Protein AF-A0A1G0XH45-F1 (afdb_monomer)

Radius of gyration: 15.85 Å; Cα contacts (8 Å, |Δi|>4): 158; chains: 1; bounding box: 39×26×43 Å

Structure (mmCIF, N/CA/C/O backbone):
data_AF-A0A1G0XH45-F1
#
_entry.id   AF-A0A1G0XH45-F1
#
loop_
_atom_site.group_PDB
_atom_site.id
_atom_site.type_symbol
_atom_site.label_atom_id
_atom_site.label_alt_id
_atom_site.label_comp_id
_atom_site.label_asym_id
_atom_site.label_entity_id
_atom_site.label_seq_id
_atom_site.pdbx_PDB_ins_code
_atom_site.Cartn_x
_atom_site.Cartn_y
_atom_site.Cartn_z
_atom_site.occupancy
_atom_site.B_iso_or_equiv
_atom_site.auth_seq_id
_atom_site.auth_comp_id
_atom_site.auth_asym_id
_atom_site.auth_atom_id
_atom_site.pdbx_PDB_model_num
ATOM 1 N N . MET A 1 1 ? -3.851 6.298 20.580 1.00 72.19 1 MET A N 1
ATOM 2 C CA . MET A 1 1 ? -3.504 5.199 19.650 1.00 72.19 1 MET A CA 1
ATOM 3 C C . MET A 1 1 ? -3.100 3.981 20.471 1.00 72.19 1 MET A C 1
ATOM 5 O O . MET A 1 1 ? -2.325 4.142 21.400 1.00 72.19 1 MET A O 1
ATOM 9 N N . ASN A 1 2 ? -3.646 2.794 20.198 1.00 87.56 2 ASN A N 1
ATOM 10 C CA . ASN A 1 2 ? -3.236 1.569 20.893 1.00 87.56 2 ASN A CA 1
ATOM 11 C C . ASN A 1 2 ? -2.009 0.979 20.181 1.00 87.56 2 ASN A C 1
ATOM 13 O O . ASN A 1 2 ? -2.133 0.522 19.046 1.00 87.56 2 ASN A O 1
ATOM 17 N N . THR A 1 3 ? -0.847 0.981 20.840 1.00 91.69 3 THR A N 1
ATOM 18 C CA . THR A 1 3 ? 0.429 0.538 20.253 1.00 91.69 3 THR A CA 1
ATOM 19 C C . THR A 1 3 ? 0.380 -0.906 19.761 1.00 91.69 3 THR A C 1
ATOM 21 O O . THR A 1 3 ? 0.885 -1.193 18.682 1.00 91.69 3 THR A O 1
ATOM 24 N N . LYS A 1 4 ? -0.294 -1.813 20.483 1.00 92.81 4 LYS A N 1
ATOM 25 C CA . LYS A 1 4 ? -0.434 -3.215 20.053 1.00 92.81 4 LYS A CA 1
ATOM 26 C C . LYS A 1 4 ? -1.221 -3.322 18.747 1.00 92.81 4 LYS A C 1
ATOM 28 O O . LYS A 1 4 ? -0.823 -4.064 17.858 1.00 92.81 4 LYS A O 1
ATOM 33 N N . LYS A 1 5 ? -2.305 -2.550 18.609 1.00 92.38 5 LYS A N 1
ATOM 34 C CA . LYS A 1 5 ? -3.090 -2.507 17.363 1.00 92.38 5 LYS A CA 1
ATOM 35 C C . LYS A 1 5 ? -2.317 -1.888 16.211 1.00 92.38 5 LYS A C 1
ATOM 37 O O . LYS A 1 5 ? -2.397 -2.405 15.110 1.00 92.38 5 LYS A O 1
ATOM 42 N N . MET A 1 6 ? -1.565 -0.822 16.465 1.00 96.06 6 MET A N 1
ATOM 43 C CA . MET A 1 6 ? -0.723 -0.193 15.447 1.00 96.06 6 MET A CA 1
ATOM 44 C C . MET A 1 6 ? 0.345 -1.160 14.931 1.00 96.06 6 MET A C 1
ATOM 46 O O . MET A 1 6 ? 0.505 -1.297 13.724 1.00 96.06 6 MET A O 1
ATOM 50 N N . LEU A 1 7 ? 1.029 -1.874 15.831 1.00 97.06 7 LEU A N 1
ATOM 51 C CA . LEU A 1 7 ? 2.012 -2.887 15.447 1.00 97.06 7 LEU A CA 1
ATOM 52 C C . LEU A 1 7 ? 1.365 -4.042 14.675 1.00 97.06 7 LEU A C 1
ATOM 54 O O . LEU A 1 7 ? 1.905 -4.459 13.657 1.00 97.06 7 LEU A O 1
ATOM 58 N N . LEU A 1 8 ? 0.192 -4.518 15.108 1.00 97.31 8 LEU A N 1
ATOM 59 C CA . LEU A 1 8 ? -0.551 -5.552 14.386 1.00 97.31 8 LEU A CA 1
ATOM 60 C C . LEU A 1 8 ? -0.977 -5.083 12.988 1.00 97.31 8 LEU A C 1
ATOM 62 O O . LEU A 1 8 ? -0.802 -5.824 12.028 1.00 97.31 8 LEU A O 1
ATOM 66 N N . ALA A 1 9 ? -1.506 -3.863 12.865 1.00 97.56 9 ALA A N 1
ATOM 67 C CA . ALA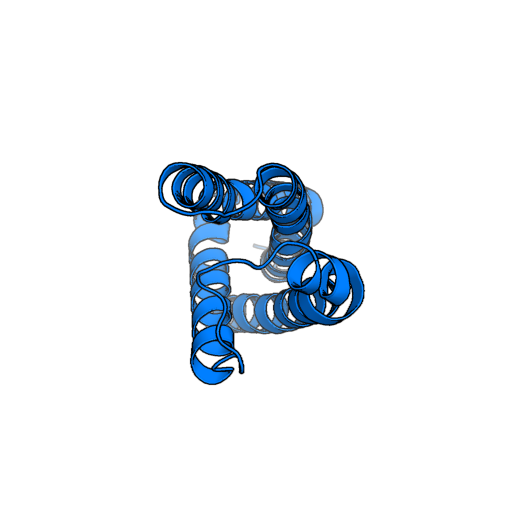 A 1 9 ? -1.910 -3.281 11.588 1.00 97.56 9 ALA A CA 1
ATOM 68 C C . ALA A 1 9 ? -0.714 -3.130 10.641 1.00 97.56 9 ALA A C 1
ATOM 70 O O . ALA A 1 9 ? -0.810 -3.524 9.485 1.00 97.56 9 ALA A O 1
ATOM 71 N N . CYS A 1 10 ? 0.413 -2.624 11.150 1.00 98.25 10 CYS A N 1
ATOM 72 C CA . CYS A 1 10 ? 1.659 -2.501 10.400 1.00 98.25 10 CYS A CA 1
ATOM 73 C C . CYS A 1 10 ? 2.144 -3.863 9.888 1.00 98.25 10 CYS A C 1
ATOM 75 O O . CYS A 1 10 ? 2.333 -4.022 8.688 1.00 98.25 10 CYS A O 1
ATOM 77 N N . LEU A 1 11 ? 2.298 -4.856 10.772 1.00 98.38 11 LEU A N 1
ATOM 78 C CA . LEU A 1 11 ? 2.826 -6.169 10.392 1.00 98.38 11 LEU A CA 1
ATOM 79 C C . LEU A 1 11 ? 1.880 -6.932 9.458 1.00 98.38 11 LEU A C 1
ATOM 81 O O . LEU A 1 11 ? 2.338 -7.557 8.506 1.00 98.38 11 LEU A O 1
ATOM 85 N N . ALA A 1 12 ? 0.569 -6.875 9.702 1.00 98.25 12 ALA A N 1
ATOM 86 C CA . ALA A 1 12 ? -0.409 -7.529 8.839 1.00 98.25 12 ALA A CA 1
ATOM 87 C C . ALA A 1 12 ? -0.438 -6.895 7.442 1.00 98.25 12 ALA A C 1
ATOM 89 O O . ALA A 1 12 ? -0.427 -7.617 6.448 1.00 98.25 12 ALA A O 1
ATOM 90 N N . ALA A 1 13 ? -0.434 -5.560 7.364 1.00 98.44 13 ALA A N 1
ATOM 91 C CA . ALA A 1 13 ? -0.369 -4.854 6.091 1.00 98.44 13 ALA A CA 1
ATOM 92 C C . ALA A 1 13 ? 0.938 -5.162 5.364 1.00 98.44 13 ALA A C 1
ATOM 94 O O . ALA A 1 13 ? 0.877 -5.559 4.209 1.00 98.44 13 ALA A O 1
ATOM 95 N N . PHE A 1 14 ? 2.078 -5.095 6.063 1.00 98.56 14 PHE A N 1
ATOM 96 C CA . PHE A 1 14 ? 3.396 -5.434 5.528 1.00 98.56 14 PHE A CA 1
ATOM 97 C C . PHE A 1 14 ? 3.398 -6.804 4.858 1.00 98.56 14 PHE A C 1
ATOM 99 O O . PHE A 1 14 ? 3.772 -6.903 3.697 1.00 98.56 14 PHE A O 1
ATOM 106 N N . VAL A 1 15 ? 2.952 -7.853 5.557 1.00 98.38 15 VAL A N 1
ATOM 107 C CA . VAL A 1 15 ? 2.943 -9.211 4.995 1.00 98.38 15 VAL A CA 1
ATOM 108 C C . VAL A 1 15 ? 2.086 -9.270 3.733 1.00 98.38 15 VAL A C 1
ATOM 110 O O . VAL A 1 15 ? 2.519 -9.824 2.727 1.00 98.38 15 VAL A O 1
ATOM 113 N N . VAL A 1 16 ? 0.889 -8.681 3.761 1.00 98.31 16 VAL A N 1
ATOM 114 C CA . VAL A 1 16 ? -0.028 -8.708 2.616 1.00 98.31 16 VAL A CA 1
ATOM 115 C C . VAL A 1 16 ? 0.546 -7.942 1.425 1.00 98.31 16 VAL A C 1
ATOM 117 O O . VAL A 1 16 ? 0.642 -8.505 0.338 1.00 98.31 16 VAL A O 1
ATOM 120 N N . THR A 1 17 ? 0.970 -6.694 1.617 1.00 97.56 17 THR A N 1
ATOM 121 C CA . THR A 1 17 ? 1.501 -5.856 0.534 1.00 97.56 17 THR A CA 1
ATOM 122 C C . THR A 1 17 ? 2.833 -6.381 0.013 1.00 97.56 17 THR A C 1
ATOM 124 O O . THR A 1 17 ? 3.069 -6.347 -1.182 1.00 97.56 17 THR A O 1
ATOM 127 N N . PHE A 1 18 ? 3.690 -6.943 0.871 1.00 96.31 18 PHE A N 1
ATOM 128 C CA . PHE A 1 18 ? 4.972 -7.510 0.446 1.00 96.31 18 PHE A CA 1
ATOM 129 C C . PHE A 1 18 ? 4.786 -8.743 -0.449 1.00 96.31 18 PHE A C 1
ATOM 131 O O . PHE A 1 18 ? 5.483 -8.897 -1.451 1.00 96.31 18 PHE A O 1
ATOM 138 N N . LEU A 1 19 ? 3.821 -9.611 -0.124 1.00 96.38 19 LEU A N 1
ATOM 139 C CA . LEU A 1 19 ? 3.486 -10.759 -0.971 1.00 96.38 19 LEU A CA 1
ATOM 140 C C . LEU A 1 19 ? 2.847 -10.326 -2.298 1.00 96.38 19 LEU A C 1
ATOM 142 O O . LEU A 1 19 ? 3.169 -10.901 -3.337 1.00 96.38 19 LEU A O 1
ATOM 146 N N . LEU A 1 20 ? 1.976 -9.312 -2.272 1.00 96.06 20 LEU A N 1
ATOM 147 C CA . LEU A 1 20 ? 1.393 -8.721 -3.481 1.00 96.06 20 LEU A CA 1
ATOM 148 C C . LEU A 1 20 ? 2.471 -8.102 -4.382 1.00 96.06 20 LEU A C 1
ATOM 150 O O . LEU A 1 20 ? 2.497 -8.389 -5.576 1.00 96.06 20 LEU A O 1
ATOM 154 N N . SER A 1 21 ? 3.405 -7.356 -3.798 1.00 93.25 21 SER A N 1
ATOM 155 C CA . SER A 1 21 ? 4.537 -6.746 -4.498 1.00 93.25 21 SER A CA 1
ATOM 156 C C . SER A 1 21 ? 5.427 -7.808 -5.141 1.00 93.25 21 SER A C 1
ATOM 158 O O . SER A 1 21 ? 5.747 -7.731 -6.328 1.00 93.25 21 SER A O 1
ATOM 160 N N . GLY A 1 22 ? 5.754 -8.874 -4.402 1.00 91.31 22 GLY A N 1
ATOM 161 C CA . GLY A 1 22 ? 6.499 -10.012 -4.940 1.00 91.31 22 GLY A CA 1
ATOM 162 C C . GLY A 1 22 ? 5.786 -10.677 -6.120 1.00 91.31 22 GLY A C 1
ATOM 163 O O . GLY A 1 22 ? 6.413 -10.940 -7.146 1.00 91.31 22 GLY A O 1
ATOM 164 N N . LEU A 1 23 ? 4.473 -10.904 -6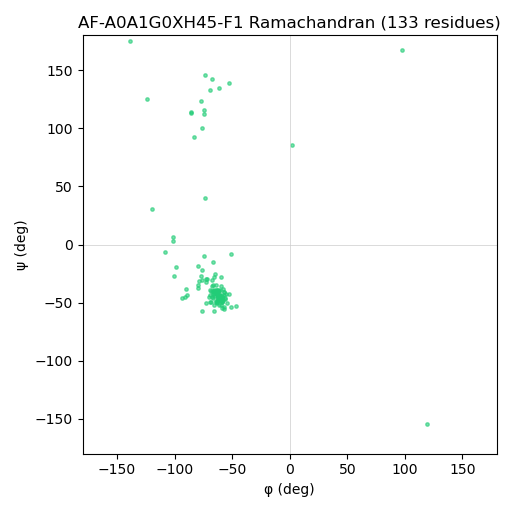.012 1.00 93.50 23 LEU A N 1
ATOM 165 C CA . LEU A 1 23 ? 3.666 -11.440 -7.110 1.00 93.50 23 LEU A CA 1
ATOM 166 C C . LEU A 1 23 ? 3.725 -10.525 -8.342 1.00 93.50 23 LEU A C 1
ATOM 168 O O . LEU A 1 23 ? 3.944 -11.001 -9.455 1.00 93.50 23 LEU A O 1
ATOM 172 N N . TRP A 1 24 ? 3.565 -9.220 -8.152 1.00 91.50 24 TRP A N 1
ATOM 173 C CA . TRP A 1 24 ? 3.566 -8.260 -9.246 1.00 91.50 24 TRP A CA 1
ATOM 174 C C . TRP A 1 24 ? 4.923 -8.154 -9.938 1.00 91.50 24 TRP A C 1
ATOM 176 O O . TRP A 1 24 ? 5.026 -8.418 -11.135 1.00 91.50 24 TRP A O 1
ATOM 186 N N . HIS A 1 25 ? 5.980 -7.830 -9.195 1.00 87.62 25 HIS A N 1
ATOM 187 C CA . HIS A 1 25 ? 7.271 -7.508 -9.799 1.00 87.62 25 HIS A CA 1
ATOM 188 C C . HIS A 1 25 ? 8.038 -8.740 -10.289 1.00 87.62 25 HIS A C 1
ATOM 190 O O . HIS A 1 25 ? 8.787 -8.636 -11.259 1.00 87.62 25 HIS A O 1
ATOM 196 N N . ILE A 1 26 ? 7.866 -9.903 -9.648 1.00 85.12 26 ILE A N 1
ATOM 197 C CA . ILE A 1 26 ? 8.603 -11.121 -10.022 1.00 85.12 26 ILE A CA 1
ATOM 198 C C . ILE A 1 26 ? 7.823 -11.940 -11.049 1.00 85.12 26 ILE A C 1
ATOM 200 O O . ILE A 1 26 ? 8.406 -12.402 -12.028 1.00 85.12 26 ILE A O 1
ATOM 204 N N . VAL A 1 27 ? 6.518 -12.135 -10.836 1.00 86.81 27 VAL A N 1
ATOM 205 C CA . VAL A 1 27 ? 5.724 -13.068 -11.651 1.00 86.81 27 VAL A CA 1
ATOM 206 C C . VAL A 1 27 ? 5.047 -12.359 -12.819 1.00 86.81 27 VAL A C 1
ATOM 208 O O . VAL A 1 27 ? 5.096 -12.866 -13.935 1.00 86.81 27 VAL A O 1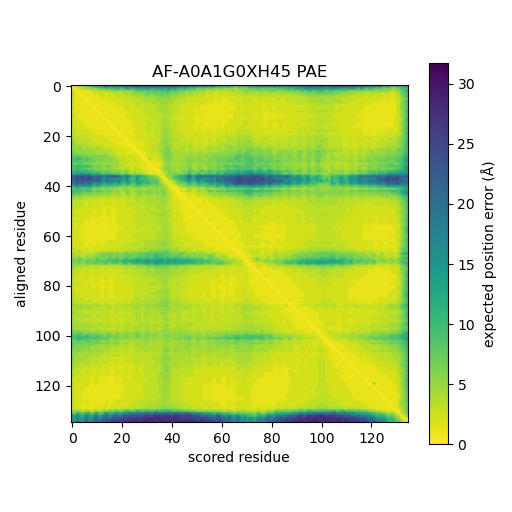
ATOM 211 N N . LEU A 1 28 ? 4.422 -11.200 -12.588 1.00 86.81 28 LEU A N 1
ATOM 212 C CA . LEU A 1 28 ? 3.586 -10.545 -13.603 1.00 86.81 28 LEU A CA 1
ATOM 213 C C . LEU A 1 28 ? 4.373 -9.584 -14.506 1.00 86.81 28 LEU A C 1
ATOM 215 O O . LEU A 1 28 ? 4.192 -9.613 -15.721 1.00 86.81 28 LEU A O 1
ATOM 219 N N . LEU A 1 29 ? 5.261 -8.760 -13.943 1.00 85.69 29 LEU A N 1
ATOM 220 C CA . LEU A 1 29 ? 6.068 -7.789 -14.696 1.00 85.69 29 LEU A CA 1
ATOM 221 C C . LEU A 1 29 ? 7.511 -8.224 -14.963 1.00 85.69 29 LEU A C 1
ATOM 223 O O . LEU A 1 29 ? 8.256 -7.474 -15.595 1.00 85.69 29 LEU A O 1
ATOM 227 N N . GLY A 1 30 ? 7.909 -9.433 -14.562 1.00 81.44 30 GLY A N 1
ATOM 228 C CA . GLY A 1 30 ? 9.282 -9.911 -14.752 1.00 81.44 30 GLY A CA 1
ATOM 229 C C . GLY A 1 30 ? 9.765 -9.796 -16.205 1.00 81.44 30 GLY A C 1
ATOM 230 O O . GLY A 1 30 ? 10.874 -9.326 -16.458 1.00 81.44 30 GLY A O 1
ATOM 231 N N . ASP A 1 31 ? 8.917 -10.150 -17.173 1.00 84.12 31 ASP A N 1
ATOM 232 C CA . ASP A 1 31 ? 9.259 -10.048 -18.596 1.00 84.12 31 ASP A CA 1
ATOM 233 C C . ASP A 1 31 ? 9.140 -8.621 -19.141 1.00 84.12 31 ASP A C 1
ATOM 235 O O . ASP A 1 31 ? 9.932 -8.223 -19.996 1.00 84.12 31 ASP A O 1
ATOM 239 N N . PHE A 1 32 ? 8.220 -7.813 -18.601 1.00 82.88 32 PHE A N 1
ATOM 240 C CA . PHE A 1 32 ? 8.121 -6.394 -18.940 1.00 82.88 32 PHE A CA 1
ATOM 241 C C . PHE A 1 32 ? 9.415 -5.656 -18.583 1.00 82.88 32 PHE A C 1
ATOM 243 O O . PHE A 1 32 ? 9.936 -4.911 -19.412 1.00 82.88 32 PHE A O 1
ATOM 250 N N . TYR A 1 33 ? 9.978 -5.898 -17.396 1.00 79.50 33 TYR A N 1
ATOM 251 C CA . TYR A 1 33 ? 11.229 -5.261 -16.983 1.00 79.50 33 TYR A CA 1
ATOM 252 C C . TYR A 1 33 ? 12.426 -5.698 -17.827 1.00 79.50 33 TYR A C 1
ATOM 254 O O . TYR A 1 33 ? 13.226 -4.849 -18.209 1.00 79.50 33 TYR A O 1
ATOM 262 N N . LYS A 1 34 ? 12.523 -6.987 -18.186 1.00 79.75 34 LYS A N 1
ATOM 263 C CA . LYS A 1 34 ? 13.574 -7.481 -19.096 1.00 79.75 34 LYS A CA 1
ATOM 264 C C . LYS A 1 34 ? 13.483 -6.845 -20.483 1.00 79.75 34 LYS A C 1
ATOM 266 O O . LYS A 1 34 ? 14.506 -6.547 -21.087 1.00 79.75 34 LYS A O 1
ATOM 271 N N . ALA A 1 35 ? 12.266 -6.660 -20.994 1.00 82.75 35 ALA A N 1
ATOM 272 C CA . ALA A 1 35 ? 12.035 -6.105 -22.324 1.00 82.75 35 ALA A CA 1
ATOM 273 C C . ALA A 1 35 ? 12.228 -4.581 -22.393 1.00 82.75 35 ALA A C 1
ATOM 275 O O . ALA A 1 35 ? 12.445 -4.048 -23.477 1.00 82.75 35 ALA A O 1
ATOM 276 N N . ASN A 1 36 ? 12.135 -3.880 -21.261 1.00 76.00 36 ASN A N 1
ATOM 277 C CA . ASN A 1 36 ? 12.126 -2.418 -21.211 1.00 76.00 36 ASN A CA 1
ATOM 278 C C . ASN A 1 36 ? 13.291 -1.829 -20.398 1.00 76.00 36 ASN A C 1
ATOM 280 O O . ASN A 1 36 ? 13.115 -0.776 -19.788 1.00 76.00 36 ASN A O 1
ATOM 284 N N . ASP A 1 37 ? 14.428 -2.537 -20.386 1.00 62.34 37 ASP A N 1
ATOM 285 C CA . ASP A 1 37 ? 15.701 -2.236 -19.707 1.00 62.34 37 ASP A CA 1
ATOM 286 C C . ASP A 1 37 ? 15.681 -0.951 -18.866 1.00 62.34 37 ASP A C 1
ATOM 288 O O . ASP A 1 37 ? 15.986 0.158 -19.319 1.00 62.34 37 ASP A O 1
ATOM 292 N N . VAL A 1 38 ? 15.223 -1.094 -17.622 1.00 67.31 38 VAL A N 1
ATOM 293 C CA . VAL A 1 38 ? 15.055 0.043 -16.725 1.00 67.31 38 VAL A CA 1
ATOM 294 C C . VAL A 1 38 ? 16.447 0.414 -16.231 1.00 67.31 38 VAL A C 1
ATOM 296 O O . VAL A 1 38 ? 16.960 -0.234 -15.327 1.00 67.31 38 VAL A O 1
ATOM 299 N N . ALA A 1 39 ? 17.062 1.447 -16.811 1.00 59.53 39 ALA A N 1
ATOM 300 C CA . ALA A 1 39 ? 18.473 1.833 -16.623 1.00 59.53 39 ALA A CA 1
ATOM 301 C C . ALA A 1 39 ? 18.981 1.979 -15.161 1.00 59.53 39 ALA A C 1
ATOM 303 O O . ALA A 1 39 ? 20.175 2.172 -14.940 1.00 59.53 39 ALA A O 1
ATOM 304 N N . LEU A 1 40 ? 18.098 1.911 -14.160 1.00 67.56 40 LEU A N 1
ATOM 305 C CA . LEU A 1 40 ? 18.398 1.982 -12.725 1.00 67.56 40 LEU A CA 1
ATOM 306 C C . LEU A 1 40 ? 18.242 0.645 -11.975 1.00 67.56 40 LEU A C 1
ATOM 308 O O . LEU A 1 40 ? 18.541 0.579 -10.779 1.00 67.56 40 LEU A O 1
ATOM 312 N N . ALA A 1 41 ? 17.743 -0.407 -12.626 1.00 76.25 41 ALA A N 1
ATOM 313 C CA . ALA A 1 41 ? 17.513 -1.692 -11.986 1.00 76.25 41 ALA A CA 1
ATOM 314 C C . ALA A 1 41 ? 18.847 -2.373 -11.647 1.00 76.25 41 ALA A C 1
ATOM 316 O O . ALA A 1 41 ? 19.767 -2.450 -12.460 1.00 76.25 41 ALA A O 1
ATOM 317 N N . ARG A 1 42 ? 18.957 -2.886 -10.419 1.00 80.81 42 ARG A N 1
ATOM 318 C CA . ARG A 1 42 ? 20.099 -3.717 -10.025 1.00 80.81 42 ARG A CA 1
ATOM 319 C C . ARG A 1 42 ? 19.968 -5.096 -10.661 1.00 80.81 42 ARG A C 1
ATOM 321 O O . ARG A 1 42 ? 18.864 -5.628 -10.718 1.00 80.81 42 ARG A O 1
ATOM 328 N N . ALA A 1 43 ? 21.103 -5.700 -11.023 1.00 81.62 43 ALA A N 1
ATOM 329 C CA . ALA A 1 43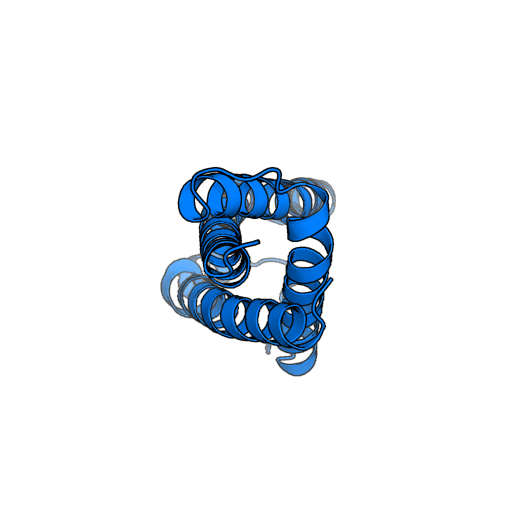 ? 21.149 -7.099 -11.456 1.00 81.62 43 ALA A CA 1
ATOM 330 C C . ALA A 1 43 ? 20.568 -8.043 -10.388 1.00 81.62 43 ALA A C 1
ATOM 332 O O . ALA A 1 43 ? 19.800 -8.943 -10.710 1.00 81.62 43 ALA A O 1
ATOM 333 N N . GLU A 1 44 ? 20.876 -7.778 -9.114 1.00 85.12 44 GLU A N 1
ATOM 334 C CA . GLU A 1 44 ? 20.248 -8.440 -7.973 1.00 85.12 44 GLU A CA 1
ATOM 335 C C . GLU A 1 44 ? 19.617 -7.408 -7.023 1.00 85.12 44 GLU A C 1
ATOM 337 O O . GLU A 1 44 ? 20.298 -6.477 -6.560 1.00 85.12 44 GLU A O 1
ATOM 342 N N . PRO A 1 45 ? 18.317 -7.542 -6.702 1.00 87.06 45 PRO A N 1
ATOM 343 C CA . PRO A 1 45 ? 17.665 -6.700 -5.711 1.00 87.06 45 PRO A CA 1
ATOM 344 C C . PRO A 1 45 ? 18.307 -6.855 -4.331 1.00 87.06 45 PRO A C 1
ATOM 346 O O . PRO A 1 45 ? 18.522 -7.960 -3.836 1.00 87.06 45 PRO A O 1
ATOM 349 N N . ASN A 1 46 ? 18.551 -5.737 -3.647 1.00 94.00 46 ASN A N 1
ATOM 350 C CA . ASN A 1 46 ? 18.951 -5.792 -2.244 1.00 94.00 46 ASN A CA 1
ATOM 351 C C . ASN A 1 46 ? 17.701 -5.920 -1.366 1.00 94.00 46 ASN A C 1
ATOM 353 O O . ASN A 1 46 ? 17.088 -4.922 -0.981 1.00 94.00 46 ASN A O 1
ATOM 357 N N . MET A 1 47 ? 17.344 -7.166 -1.057 1.00 93.69 47 MET A N 1
ATOM 358 C CA . MET A 1 47 ? 16.115 -7.505 -0.338 1.00 93.69 47 MET A CA 1
ATOM 359 C C . MET A 1 47 ? 16.011 -6.867 1.048 1.00 93.69 47 MET A C 1
ATOM 361 O O . MET A 1 47 ? 14.900 -6.583 1.486 1.00 93.69 47 MET A O 1
ATOM 365 N N . LEU A 1 48 ? 17.132 -6.579 1.723 1.00 96.25 48 LEU A N 1
ATOM 366 C CA . LEU A 1 48 ? 17.103 -5.892 3.015 1.00 96.25 48 LEU A CA 1
ATOM 367 C C . LEU A 1 48 ? 16.451 -4.512 2.882 1.00 96.25 48 LEU A C 1
ATOM 369 O O . LEU A 1 48 ? 15.546 -4.186 3.644 1.00 96.25 48 LEU A O 1
ATOM 373 N N . PHE A 1 49 ? 16.864 -3.717 1.894 1.00 96.25 49 PHE A N 1
ATOM 374 C CA . PHE A 1 49 ? 16.298 -2.382 1.687 1.00 96.25 49 PHE A CA 1
ATOM 375 C C . PHE A 1 49 ? 14.883 -2.417 1.111 1.00 96.25 49 PHE A C 1
ATOM 377 O O . PHE A 1 49 ? 14.093 -1.540 1.443 1.00 96.25 49 PHE A O 1
ATOM 384 N N . VAL A 1 50 ? 14.538 -3.437 0.319 1.00 94.50 50 VAL A N 1
ATOM 385 C CA . VAL A 1 50 ? 13.153 -3.648 -0.141 1.00 94.50 50 VAL A CA 1
ATOM 386 C C . VAL A 1 50 ? 12.234 -3.912 1.055 1.00 94.50 50 VAL A C 1
ATOM 388 O O . VAL A 1 50 ? 11.225 -3.232 1.226 1.00 94.50 50 VAL A O 1
ATOM 391 N N . ILE A 1 51 ? 12.619 -4.843 1.934 1.00 96.75 51 ILE A N 1
ATOM 392 C CA . ILE A 1 51 ? 11.868 -5.173 3.153 1.00 96.75 51 ILE A CA 1
ATOM 393 C C . ILE A 1 51 ? 11.761 -3.955 4.074 1.00 96.75 51 ILE A C 1
ATOM 395 O O . ILE A 1 51 ? 10.673 -3.652 4.559 1.00 96.75 51 ILE A O 1
ATOM 399 N N . LEU A 1 52 ? 12.868 -3.241 4.305 1.00 97.81 52 LEU A N 1
ATOM 400 C CA . LEU A 1 52 ? 12.869 -2.044 5.146 1.00 97.81 52 LEU A CA 1
ATOM 401 C C . LEU A 1 52 ? 11.984 -0.940 4.565 1.00 97.81 52 LEU A C 1
ATOM 403 O O . LEU A 1 52 ? 11.224 -0.331 5.313 1.00 97.81 52 LEU A O 1
ATOM 407 N N . GLY A 1 53 ? 12.046 -0.702 3.253 1.00 96.50 53 GLY A N 1
ATOM 408 C CA . GLY A 1 53 ? 11.203 0.277 2.570 1.00 96.50 53 GLY A CA 1
ATOM 409 C C . GLY A 1 53 ? 9.718 -0.034 2.742 1.00 96.50 53 GLY A C 1
ATOM 410 O O . GLY A 1 53 ? 8.966 0.830 3.196 1.00 96.50 53 GLY A O 1
ATOM 411 N N . GLN A 1 54 ? 9.317 -1.284 2.486 1.00 96.62 54 GLN A N 1
ATOM 412 C CA . GLN A 1 54 ? 7.924 -1.699 2.657 1.00 96.62 54 GLN A CA 1
ATOM 413 C C . GLN A 1 54 ? 7.478 -1.590 4.116 1.00 96.62 54 GLN A C 1
ATOM 415 O O . GLN A 1 54 ? 6.394 -1.087 4.396 1.00 96.62 54 GLN A O 1
ATOM 420 N N . LEU A 1 55 ? 8.322 -2.011 5.063 1.00 98.06 55 LEU A N 1
ATOM 421 C CA . LEU A 1 55 ? 8.003 -1.942 6.486 1.00 98.06 55 LEU A CA 1
ATOM 422 C C . LEU A 1 55 ? 7.836 -0.493 6.966 1.00 98.06 55 LEU A C 1
ATOM 424 O O . LEU A 1 55 ? 6.941 -0.214 7.764 1.00 98.06 55 LEU A O 1
ATOM 428 N N . ILE A 1 56 ? 8.669 0.434 6.475 1.00 98.31 56 ILE A N 1
ATOM 429 C CA . ILE A 1 56 ? 8.536 1.870 6.753 1.00 98.31 56 ILE A CA 1
ATOM 430 C C . ILE A 1 56 ? 7.206 2.388 6.203 1.00 98.31 56 ILE A C 1
ATOM 432 O O . ILE A 1 56 ? 6.476 3.060 6.933 1.00 98.31 56 ILE A O 1
ATOM 436 N N . LEU A 1 57 ? 6.865 2.057 4.955 1.00 97.94 57 LEU A N 1
ATOM 437 C CA . LEU A 1 57 ? 5.619 2.500 4.332 1.00 97.94 57 LEU A CA 1
ATOM 438 C C . LEU A 1 57 ? 4.398 2.020 5.126 1.00 97.94 57 LEU A C 1
ATOM 440 O O . LEU A 1 57 ? 3.577 2.835 5.554 1.00 97.94 57 LEU A O 1
ATOM 444 N N . THR A 1 58 ? 4.317 0.725 5.429 1.00 98.38 58 THR A N 1
ATOM 445 C CA . THR A 1 58 ? 3.184 0.167 6.178 1.00 98.38 58 THR A CA 1
ATOM 446 C C . THR A 1 58 ? 3.139 0.646 7.626 1.00 98.38 58 THR A C 1
ATOM 448 O O . THR A 1 58 ? 2.054 0.803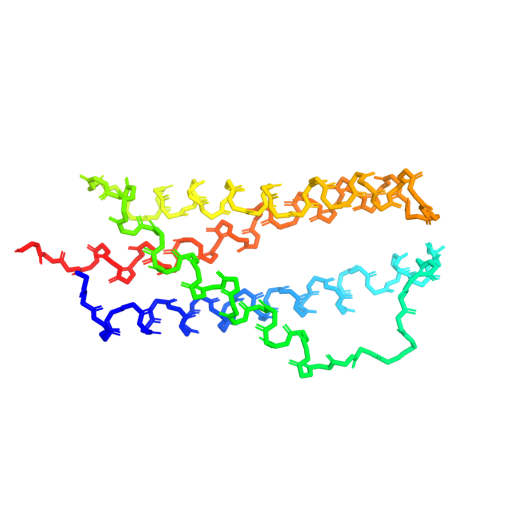 8.191 1.00 98.38 58 THR A O 1
ATOM 451 N N . PHE A 1 59 ? 4.292 0.940 8.236 1.00 98.44 59 PHE A N 1
ATOM 452 C CA . PHE A 1 59 ? 4.354 1.585 9.546 1.00 98.44 59 PHE A CA 1
ATOM 453 C C . PHE A 1 59 ? 3.750 2.992 9.505 1.00 98.44 59 PHE A C 1
ATOM 455 O O . PHE A 1 59 ? 2.880 3.308 10.320 1.00 98.44 59 PHE A O 1
ATOM 462 N N . LEU A 1 60 ? 4.158 3.821 8.539 1.00 98.25 60 LEU A N 1
ATOM 463 C CA . LEU A 1 60 ? 3.620 5.171 8.360 1.00 98.25 60 LEU A CA 1
ATOM 464 C C . LEU A 1 60 ? 2.116 5.132 8.082 1.00 98.25 60 LEU A C 1
ATOM 466 O O . LEU A 1 60 ? 1.354 5.870 8.706 1.00 98.25 60 LEU A O 1
ATOM 470 N N . MET A 1 61 ? 1.665 4.221 7.220 1.00 98.06 61 MET A N 1
ATOM 471 C CA . MET A 1 61 ? 0.243 4.013 6.953 1.00 98.06 61 MET A CA 1
ATOM 472 C C . MET A 1 61 ? -0.534 3.646 8.219 1.00 98.06 61 MET A C 1
ATOM 474 O O . MET A 1 61 ? -1.582 4.236 8.484 1.00 98.06 61 MET A O 1
ATOM 478 N N . ALA A 1 62 ? -0.019 2.718 9.031 1.00 97.75 62 ALA A N 1
ATOM 479 C CA . ALA A 1 62 ? -0.660 2.309 10.278 1.00 97.75 62 ALA A CA 1
ATOM 480 C C . ALA A 1 62 ? -0.734 3.454 11.303 1.00 97.75 62 ALA A C 1
ATOM 482 O O . ALA A 1 62 ? -1.720 3.563 12.031 1.00 97.75 62 ALA A O 1
ATOM 483 N N . VAL A 1 63 ? 0.273 4.332 11.345 1.00 97.12 63 VAL A N 1
ATOM 484 C CA . VAL A 1 63 ? 0.278 5.528 12.203 1.00 97.12 63 VAL A CA 1
ATOM 485 C C . VAL A 1 63 ? -0.734 6.569 11.719 1.00 97.12 63 VAL A C 1
ATOM 487 O O . VAL A 1 63 ? -1.482 7.119 12.530 1.00 97.12 63 VAL A O 1
ATOM 490 N N . VAL A 1 64 ? -0.780 6.840 10.413 1.00 97.06 64 VAL A N 1
ATOM 491 C CA . VAL A 1 64 ? -1.57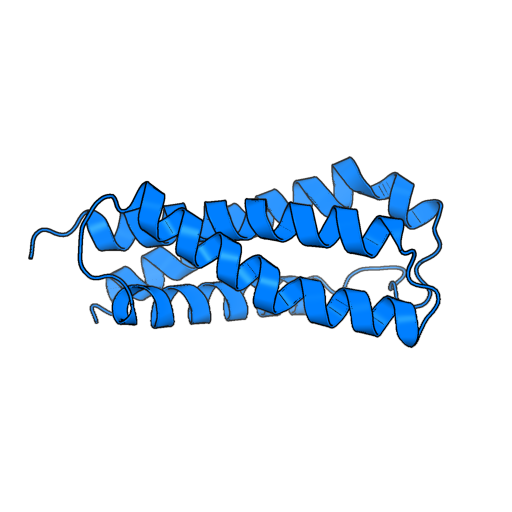6 7.934 9.833 1.00 97.06 64 VAL A CA 1
ATOM 492 C C . VAL A 1 64 ? -3.056 7.571 9.692 1.00 97.06 64 VAL A C 1
ATOM 494 O O . VAL A 1 64 ? -3.912 8.416 9.954 1.00 97.06 64 VAL A O 1
ATOM 497 N N . TYR A 1 65 ? -3.391 6.325 9.344 1.00 96.25 65 TYR A N 1
ATOM 498 C CA . TYR A 1 65 ? -4.778 5.878 9.156 1.00 96.25 65 TYR A CA 1
ATOM 499 C C . TYR A 1 65 ? -5.745 6.302 10.285 1.00 96.25 65 TYR A C 1
ATOM 501 O O . TYR A 1 65 ? -6.765 6.940 9.994 1.00 96.25 65 TYR A O 1
ATOM 509 N N . PRO A 1 66 ? -5.463 6.034 11.580 1.00 94.06 66 PRO A N 1
ATOM 510 C CA . PRO A 1 66 ? -6.369 6.409 12.665 1.00 94.06 66 PRO A CA 1
ATOM 511 C C . PRO A 1 66 ? -6.518 7.926 12.863 1.00 94.06 66 PRO A C 1
ATOM 513 O O . PRO A 1 66 ? -7.457 8.338 13.538 1.00 94.06 66 PRO A O 1
ATOM 516 N N . MET A 1 67 ? -5.635 8.761 12.300 1.00 93.75 67 MET A N 1
ATOM 517 C CA . MET A 1 67 ? -5.760 10.225 12.366 1.00 93.75 67 MET A CA 1
ATOM 518 C C . MET A 1 67 ? -6.884 10.744 11.458 1.00 93.75 67 MET A C 1
ATOM 520 O O . MET A 1 67 ? -7.528 11.741 11.776 1.00 93.75 67 MET A O 1
ATOM 524 N N . GLY A 1 68 ? -7.128 10.065 10.332 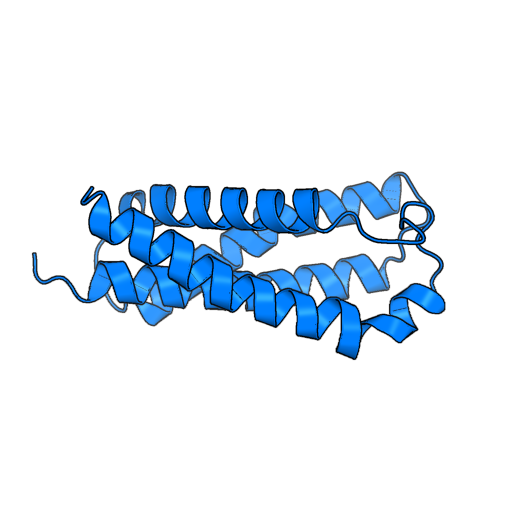1.00 87.94 68 GLY A N 1
ATOM 525 C CA . GLY A 1 68 ? -8.177 10.414 9.370 1.00 87.94 68 GLY A CA 1
ATOM 526 C C . GLY A 1 68 ? -9.463 9.596 9.511 1.00 87.94 68 GLY A C 1
ATOM 527 O O . GLY A 1 68 ? -10.515 10.024 9.035 1.00 87.94 68 GLY A O 1
ATOM 528 N N . TYR A 1 69 ? -9.407 8.430 10.161 1.00 90.50 69 TYR A N 1
ATOM 529 C CA . TYR A 1 69 ? -10.551 7.530 10.288 1.00 90.50 69 TYR A CA 1
ATOM 530 C C . TYR A 1 69 ? -11.590 8.046 11.297 1.00 90.50 69 TYR A C 1
ATOM 532 O O . TYR A 1 69 ? -11.360 8.063 12.506 1.00 90.50 69 TYR A O 1
ATOM 540 N N . LYS A 1 70 ? -12.775 8.430 10.805 1.00 86.19 70 LYS A N 1
ATOM 541 C CA . LYS A 1 70 ? -13.874 8.998 11.616 1.00 86.19 70 LYS A CA 1
ATOM 542 C C . LYS A 1 70 ? -14.991 7.997 11.950 1.00 86.19 70 LYS A C 1
ATOM 544 O O . LYS A 1 70 ? -15.994 8.379 12.550 1.00 86.19 70 LYS A O 1
ATOM 549 N N . GLY A 1 71 ? -14.811 6.720 11.610 1.00 81.62 71 GLY A N 1
ATOM 550 C CA . GLY A 1 71 ? -15.852 5.688 11.679 1.00 81.62 71 GLY A CA 1
ATOM 551 C C . GLY A 1 71 ? -16.537 5.452 10.328 1.00 81.62 71 GLY A C 1
ATOM 552 O O . GLY A 1 71 ? -16.346 6.215 9.386 1.00 81.62 71 GLY A O 1
ATOM 553 N N . GLY A 1 72 ? -17.313 4.370 10.226 1.00 87.38 72 GLY A N 1
ATOM 554 C CA . GLY A 1 72 ? -17.921 3.906 8.974 1.00 87.38 72 GLY A CA 1
ATOM 555 C C . GLY A 1 72 ? -17.449 2.502 8.597 1.00 87.38 72 GLY A C 1
ATOM 556 O O . GLY A 1 72 ? -17.078 1.722 9.471 1.00 87.38 72 GLY A O 1
ATOM 557 N N . SER A 1 73 ? -17.479 2.170 7.302 1.00 93.88 73 SER A N 1
ATOM 558 C CA . SER A 1 73 ? -16.977 0.882 6.803 1.00 93.88 73 SER A CA 1
ATOM 559 C C . SER A 1 73 ? -15.443 0.872 6.819 1.00 93.88 73 SER A C 1
ATOM 561 O O . SER A 1 73 ? -14.838 1.622 6.045 1.00 93.88 73 SER A O 1
ATOM 563 N N . PRO A 1 74 ? -14.795 0.012 7.629 1.00 93.56 74 PRO A N 1
ATOM 564 C CA . PRO A 1 74 ? -13.337 -0.033 7.700 1.00 93.56 74 PRO A CA 1
ATOM 565 C C . PRO A 1 74 ? -12.698 -0.499 6.390 1.00 93.56 74 PRO A C 1
ATOM 567 O O . PRO A 1 74 ? -11.596 -0.079 6.063 1.00 93.56 74 PRO A O 1
ATOM 570 N N . VAL A 1 75 ? -13.412 -1.318 5.610 1.00 95.81 75 VAL A N 1
ATOM 571 C CA . VAL A 1 75 ? -12.965 -1.773 4.287 1.00 95.81 75 VAL A CA 1
ATOM 572 C C . VAL A 1 75 ? -12.953 -0.611 3.296 1.00 95.81 75 VAL A C 1
ATOM 574 O O . VAL A 1 75 ? -11.948 -0.379 2.634 1.00 95.81 75 VAL A O 1
ATOM 577 N N . LYS A 1 76 ? -14.047 0.157 3.209 1.00 95.81 76 LYS A N 1
ATOM 578 C CA . LYS A 1 76 ? -14.153 1.264 2.244 1.00 95.81 76 LYS A CA 1
ATOM 579 C C . LYS A 1 76 ? -13.179 2.394 2.573 1.00 95.81 76 LYS A C 1
ATOM 581 O O . LYS A 1 76 ? -12.503 2.902 1.682 1.00 95.81 76 LYS A O 1
ATOM 586 N N . GLU A 1 77 ? -13.117 2.788 3.842 1.00 95.81 77 GLU A N 1
ATOM 587 C CA . GLU A 1 77 ? -12.215 3.851 4.293 1.00 95.81 77 GLU A CA 1
ATOM 588 C C . GLU A 1 77 ? -10.750 3.404 4.225 1.00 95.81 77 GLU A C 1
ATOM 590 O O . GLU A 1 77 ? -9.906 4.180 3.781 1.00 95.81 77 GLU A O 1
ATOM 595 N N . GLY A 1 78 ? -10.470 2.143 4.573 1.00 97.31 78 GLY A N 1
ATOM 596 C CA . GLY A 1 78 ? -9.170 1.498 4.408 1.00 97.31 78 GLY A CA 1
ATOM 597 C C . GLY A 1 78 ? -8.688 1.523 2.964 1.00 97.31 78 GLY A C 1
ATOM 598 O O . GLY A 1 78 ? -7.616 2.058 2.694 1.00 97.31 78 GLY A O 1
ATOM 599 N N . PHE A 1 79 ? -9.508 1.036 2.028 1.00 98.25 79 PHE A N 1
ATOM 600 C CA . PHE A 1 79 ? -9.172 1.054 0.605 1.00 98.25 79 PHE A CA 1
ATOM 601 C C . PHE A 1 79 ? -8.940 2.473 0.093 1.00 98.25 79 PHE A C 1
ATOM 603 O O . PHE A 1 79 ? -7.929 2.729 -0.549 1.00 98.25 79 PHE A O 1
ATOM 610 N N . ARG A 1 80 ? -9.841 3.418 0.405 1.00 97.44 80 ARG A N 1
ATOM 611 C CA . ARG A 1 80 ? -9.697 4.813 -0.037 1.00 97.44 80 ARG A CA 1
ATOM 612 C C . ARG A 1 80 ? -8.392 5.425 0.470 1.00 97.44 80 ARG A C 1
ATOM 614 O O . ARG A 1 80 ? -7.704 6.091 -0.293 1.00 97.44 80 ARG A O 1
ATOM 621 N N . PHE A 1 81 ? -8.069 5.220 1.746 1.00 98.06 81 PHE A N 1
ATOM 622 C CA . PHE A 1 81 ? -6.824 5.702 2.334 1.00 98.06 81 PHE A CA 1
ATOM 623 C C . PHE A 1 81 ? -5.605 5.081 1.648 1.00 98.06 81 PHE A C 1
ATOM 625 O O . PHE A 1 81 ? -4.734 5.809 1.184 1.00 98.06 81 PHE A O 1
ATOM 632 N N . GLY A 1 82 ? -5.575 3.753 1.545 1.00 98.00 82 GLY A N 1
ATOM 633 C CA . GLY A 1 82 ? -4.478 3.015 0.933 1.00 98.00 82 GLY A CA 1
ATOM 634 C C . GLY A 1 82 ? -4.238 3.398 -0.526 1.00 98.00 82 GLY A C 1
ATOM 635 O O . GLY A 1 82 ? -3.122 3.734 -0.900 1.00 98.00 82 GLY A O 1
ATOM 636 N N . ALA A 1 83 ? -5.305 3.474 -1.322 1.00 98.12 83 ALA A N 1
ATOM 637 C CA . ALA A 1 83 ? -5.266 3.901 -2.718 1.00 98.12 83 ALA A CA 1
ATOM 638 C C . ALA A 1 83 ? -4.663 5.307 -2.885 1.00 98.12 83 ALA A C 1
ATOM 640 O O . ALA A 1 83 ? -3.869 5.544 -3.794 1.00 98.12 83 ALA A O 1
ATOM 641 N N . ILE A 1 84 ? -5.011 6.242 -1.991 1.00 98.00 84 ILE A N 1
ATOM 642 C CA . ILE A 1 84 ? -4.429 7.590 -1.982 1.00 98.00 84 ILE A CA 1
ATOM 643 C C . ILE A 1 84 ? -2.934 7.534 -1.650 1.00 98.00 84 ILE A C 1
ATOM 645 O O . ILE A 1 84 ? -2.156 8.226 -2.299 1.00 98.00 84 ILE A O 1
ATOM 649 N N . ILE A 1 85 ? -2.517 6.716 -0.678 1.00 97.88 85 ILE A N 1
ATOM 650 C CA . ILE A 1 85 ? -1.094 6.543 -0.349 1.00 97.88 85 ILE A CA 1
ATOM 651 C C . ILE A 1 85 ? -0.319 5.954 -1.533 1.00 97.88 85 ILE A C 1
ATOM 653 O O . ILE A 1 85 ? 0.726 6.500 -1.879 1.00 97.88 85 ILE A O 1
ATOM 657 N N . GLY A 1 86 ? -0.852 4.924 -2.197 1.00 96.56 86 GLY A N 1
ATOM 658 C CA . GLY A 1 86 ? -0.245 4.341 -3.397 1.00 96.56 86 GLY A CA 1
ATOM 659 C C . GLY A 1 86 ? -0.035 5.374 -4.507 1.00 96.56 86 GLY A C 1
ATOM 660 O O . GLY A 1 86 ? 1.053 5.460 -5.075 1.00 96.56 86 GLY A O 1
ATOM 661 N N . LEU A 1 87 ? -1.032 6.236 -4.747 1.00 96.44 87 LEU A N 1
ATOM 662 C CA . LEU A 1 87 ? -0.896 7.358 -5.681 1.00 96.44 87 LEU A CA 1
ATOM 663 C C . LEU A 1 87 ? 0.158 8.371 -5.229 1.00 96.44 87 LEU A C 1
ATOM 665 O O . LEU A 1 87 ? 0.985 8.776 -6.035 1.00 96.44 87 LEU A O 1
ATOM 669 N N . ILE A 1 88 ? 0.128 8.802 -3.966 1.00 96.31 88 ILE A N 1
ATOM 670 C CA . ILE A 1 88 ? 1.043 9.831 -3.447 1.00 96.31 88 ILE A CA 1
ATOM 671 C C . ILE A 1 88 ? 2.496 9.363 -3.505 1.00 96.31 88 ILE A C 1
ATOM 673 O O . ILE A 1 88 ? 3.379 10.161 -3.811 1.00 96.31 88 ILE A O 1
ATOM 677 N N . TRP A 1 89 ? 2.747 8.093 -3.195 1.00 92.31 89 TRP A N 1
ATOM 678 C CA . TRP A 1 89 ? 4.093 7.544 -3.175 1.00 92.31 89 TRP A CA 1
ATOM 679 C C . TRP A 1 89 ? 4.620 7.289 -4.588 1.00 92.31 89 TRP A C 1
ATOM 681 O O . TRP A 1 89 ? 5.659 7.835 -4.963 1.00 92.31 89 TRP A O 1
ATOM 691 N N . LEU A 1 90 ? 3.911 6.487 -5.389 1.00 92.44 90 LEU A N 1
ATOM 692 C CA . LEU A 1 90 ? 4.513 5.945 -6.603 1.00 92.44 90 LEU A CA 1
ATOM 693 C C . LEU A 1 90 ? 4.326 6.828 -7.836 1.00 92.44 90 LEU A C 1
ATOM 695 O O . LEU A 1 90 ? 5.243 6.930 -8.652 1.00 92.44 90 LEU A O 1
ATOM 699 N N . LEU A 1 91 ? 3.166 7.469 -8.003 1.00 94.12 91 LEU A N 1
ATOM 700 C CA . LEU A 1 91 ? 2.882 8.192 -9.244 1.00 94.12 91 LEU A CA 1
ATOM 701 C C . LEU A 1 91 ? 3.841 9.381 -9.451 1.00 94.12 91 LEU A C 1
ATOM 703 O O . LEU A 1 91 ? 4.452 9.449 -10.520 1.00 94.12 91 LEU A O 1
ATOM 707 N N . PRO A 1 92 ? 4.062 10.282 -8.467 1.00 95.38 92 PRO A N 1
ATOM 708 C CA . PRO A 1 92 ? 5.042 11.356 -8.613 1.00 95.38 92 PRO A CA 1
ATOM 709 C C . PRO A 1 92 ? 6.450 10.826 -8.871 1.00 95.38 92 PRO A C 1
ATOM 711 O O . PRO A 1 92 ? 7.133 11.317 -9.769 1.00 95.38 92 PRO A O 1
ATOM 714 N N . TRP A 1 93 ? 6.864 9.796 -8.125 1.00 91.12 93 TRP A N 1
ATOM 715 C CA . TRP A 1 93 ? 8.174 9.175 -8.287 1.00 91.12 93 TRP A CA 1
ATOM 716 C C . TRP A 1 93 ? 8.357 8.630 -9.708 1.00 91.12 93 TRP A C 1
ATOM 718 O O . TRP A 1 93 ? 9.320 8.994 -10.375 1.00 91.12 93 TRP A O 1
ATOM 728 N N . SER A 1 94 ? 7.395 7.860 -10.219 1.00 90.62 94 SER A N 1
ATOM 729 C CA . SER A 1 94 ? 7.449 7.248 -11.553 1.00 90.62 94 SER A CA 1
ATOM 730 C C . SER A 1 94 ? 7.458 8.284 -12.676 1.00 90.62 94 SER A C 1
ATOM 732 O O . SER A 1 94 ? 8.221 8.158 -13.633 1.00 90.62 94 SER A O 1
ATOM 734 N N . VAL A 1 95 ? 6.653 9.346 -12.556 1.00 93.94 95 VAL A N 1
ATOM 735 C CA . VAL A 1 95 ? 6.649 10.454 -13.526 1.00 93.94 95 VAL A CA 1
ATOM 736 C C . VAL A 1 95 ? 8.006 11.157 -13.549 1.00 93.94 95 VAL A C 1
ATOM 738 O O . VAL A 1 95 ? 8.539 11.430 -14.624 1.00 93.94 95 VAL A O 1
ATOM 741 N N . MET A 1 96 ? 8.603 11.404 -12.379 1.00 92.50 96 MET A N 1
ATOM 742 C CA . MET A 1 96 ? 9.960 11.946 -12.301 1.00 92.50 96 MET A CA 1
ATOM 743 C C . MET A 1 96 ? 10.986 10.982 -12.900 1.00 92.50 96 MET A C 1
ATOM 745 O O . MET A 1 96 ? 11.881 11.434 -13.612 1.00 92.50 96 MET A O 1
ATOM 749 N N . MET A 1 97 ? 10.847 9.668 -12.674 1.00 88.25 97 MET A N 1
ATOM 750 C CA . MET A 1 97 ? 11.763 8.682 -13.246 1.00 88.25 97 MET A CA 1
ATOM 751 C C . MET A 1 97 ? 11.732 8.692 -14.780 1.00 88.25 97 MET A C 1
ATOM 753 O O . MET A 1 97 ? 12.785 8.609 -15.403 1.00 88.25 97 MET A O 1
ATOM 757 N N . HIS A 1 98 ? 10.549 8.837 -15.387 1.00 90.25 98 HIS A N 1
ATOM 758 C CA . HIS A 1 98 ? 10.389 8.951 -16.842 1.00 90.25 98 HIS A CA 1
ATOM 759 C C . HIS A 1 98 ? 10.998 10.238 -17.414 1.00 90.25 98 HIS A C 1
ATOM 761 O O . HIS A 1 98 ? 11.520 10.235 -18.523 1.00 90.25 98 HIS A O 1
ATOM 767 N N . GLY A 1 99 ? 10.940 11.344 -16.667 1.00 90.69 99 GLY A N 1
ATOM 768 C CA . GLY A 1 99 ? 11.533 12.612 -17.097 1.00 90.69 99 GLY A CA 1
ATOM 769 C C . GLY A 1 99 ? 13.057 12.673 -16.951 1.00 90.69 99 GLY A C 1
ATOM 770 O O . GLY A 1 99 ? 13.707 13.420 -17.677 1.00 90.69 99 GLY A O 1
ATOM 771 N N . LEU A 1 100 ? 13.627 11.918 -16.006 1.00 89.12 100 LEU A N 1
ATOM 772 C CA . LEU A 1 100 ? 15.057 11.955 -15.677 1.00 89.12 100 LEU A CA 1
ATOM 773 C C . LEU A 1 100 ? 15.859 10.797 -16.287 1.00 89.12 100 LEU A C 1
ATOM 775 O O . LEU A 1 100 ? 17.056 10.951 -16.530 1.00 89.12 100 LEU A O 1
ATOM 779 N N . TRP A 1 101 ? 15.226 9.650 -16.532 1.00 84.38 101 TRP A N 1
ATOM 780 C CA . TRP A 1 101 ? 15.868 8.434 -17.032 1.00 84.38 101 TRP A CA 1
ATOM 781 C C . TRP A 1 101 ? 15.004 7.742 -18.090 1.00 84.38 101 TRP A C 1
ATOM 783 O O . TRP A 1 101 ? 13.855 8.104 -18.325 1.00 84.38 101 TRP A O 1
ATOM 793 N N . ASN A 1 102 ? 15.540 6.679 -18.694 1.00 82.44 102 ASN A N 1
ATOM 794 C CA . ASN A 1 102 ? 14.842 5.846 -19.679 1.00 82.44 102 ASN A CA 1
ATOM 795 C C . ASN A 1 102 ? 13.776 4.929 -19.041 1.00 82.44 102 ASN A C 1
ATOM 797 O O . ASN A 1 102 ? 13.657 3.762 -19.401 1.00 82.44 102 ASN A O 1
ATOM 801 N N . TYR A 1 103 ? 13.017 5.424 -18.063 1.00 83.12 103 TYR A N 1
ATOM 802 C CA . TYR A 1 103 ? 11.907 4.681 -17.476 1.00 83.12 103 TYR A CA 1
ATOM 803 C C . TYR A 1 103 ? 10.706 4.738 -18.437 1.00 83.12 103 TYR A C 1
ATOM 805 O O . TYR A 1 103 ? 10.298 5.839 -18.795 1.00 83.12 103 TYR A O 1
ATOM 813 N N . PRO A 1 104 ? 10.118 3.623 -18.900 1.00 86.81 104 PRO A N 1
ATOM 814 C CA . PRO A 1 104 ? 9.061 3.656 -19.914 1.00 86.81 104 PRO A CA 1
ATOM 815 C C . PRO A 1 104 ? 7.759 4.284 -19.409 1.00 86.81 104 PRO A C 1
ATOM 817 O O . PRO A 1 104 ? 7.305 3.983 -18.306 1.00 86.81 104 PRO A O 1
ATOM 820 N N . LEU A 1 105 ? 7.069 5.048 -20.264 1.00 88.44 105 LEU A N 1
ATOM 821 C CA . LEU A 1 105 ? 5.759 5.627 -19.928 1.00 88.44 105 LEU A CA 1
ATOM 822 C C . LEU A 1 105 ? 4.707 4.553 -19.598 1.00 88.44 105 LEU A C 1
ATOM 824 O O . LEU A 1 105 ? 3.888 4.737 -18.701 1.00 88.44 105 LEU A O 1
ATOM 828 N N . ALA A 1 106 ? 4.752 3.409 -20.288 1.00 88.25 106 ALA A N 1
ATOM 829 C CA . ALA A 1 106 ? 3.891 2.271 -19.971 1.00 88.25 106 ALA A CA 1
ATOM 830 C C . ALA A 1 106 ? 4.139 1.761 -18.542 1.00 88.25 106 ALA A C 1
ATOM 832 O O . ALA A 1 106 ? 3.182 1.474 -17.829 1.00 88.25 106 ALA A O 1
ATOM 833 N N . GLY A 1 107 ? 5.406 1.733 -18.109 1.00 85.62 107 GLY A N 1
ATOM 834 C CA . GLY A 1 107 ? 5.790 1.393 -16.741 1.00 85.62 107 GLY A CA 1
ATOM 835 C C . GLY A 1 107 ? 5.187 2.367 -15.7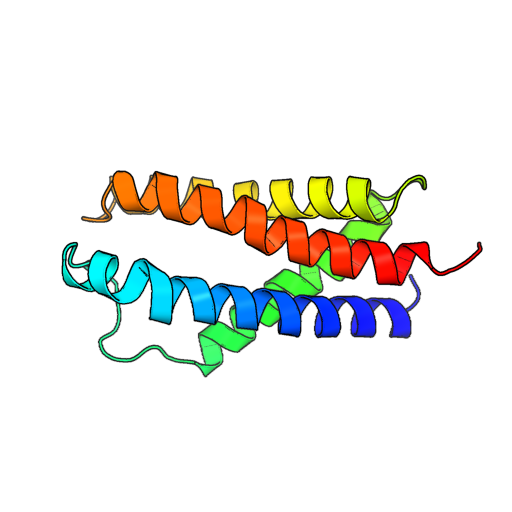36 1.00 85.62 107 GLY A C 1
ATOM 836 O O . GLY A 1 107 ? 4.572 1.928 -14.776 1.00 85.62 107 GLY A O 1
ATOM 837 N N . VAL A 1 108 ? 5.231 3.676 -16.017 1.00 89.50 108 VAL A N 1
ATOM 838 C CA . VAL A 1 108 ? 4.637 4.701 -15.135 1.00 89.50 108 VAL A CA 1
ATOM 839 C C . VAL A 1 108 ? 3.168 4.405 -14.866 1.00 89.50 108 VAL A C 1
ATOM 841 O O . VAL A 1 108 ? 2.741 4.400 -13.715 1.00 89.50 108 VAL A O 1
ATOM 844 N N . ILE A 1 109 ? 2.392 4.159 -15.922 1.00 91.00 109 ILE A N 1
ATOM 845 C CA . ILE A 1 109 ? 0.944 3.961 -15.815 1.00 91.00 109 ILE A CA 1
ATOM 846 C C . ILE A 1 109 ? 0.634 2.639 -15.115 1.00 91.00 109 ILE A C 1
ATOM 848 O O . ILE A 1 109 ? -0.180 2.607 -14.192 1.00 91.00 109 ILE A O 1
ATOM 852 N N . VAL A 1 110 ? 1.273 1.557 -15.561 1.00 89.44 110 VAL A N 1
ATOM 853 C CA . VAL A 1 110 ? 0.992 0.195 -15.100 1.00 89.44 110 VAL A CA 1
ATOM 854 C C . VAL A 1 110 ? 1.410 0.014 -13.641 1.00 89.44 110 VAL A C 1
ATOM 856 O O . VAL A 1 110 ? 0.614 -0.477 -12.843 1.00 89.44 110 VAL A O 1
ATOM 859 N N . ASP A 1 111 ? 2.601 0.481 -13.270 1.00 88.06 111 ASP A N 1
ATOM 860 C CA . ASP A 1 111 ? 3.115 0.372 -11.904 1.00 88.06 111 ASP A CA 1
ATOM 861 C C . ASP A 1 111 ? 2.322 1.275 -10.948 1.00 88.06 111 ASP A C 1
ATOM 863 O O . ASP A 1 111 ? 1.868 0.833 -9.895 1.00 88.06 111 ASP A O 1
ATOM 867 N N . SER A 1 112 ? 2.016 2.514 -11.358 1.00 92.38 112 SER A N 1
ATOM 868 C CA . SER A 1 112 ? 1.191 3.415 -10.536 1.00 92.38 112 SER A CA 1
ATOM 869 C C . SER A 1 112 ? -0.201 2.843 -10.288 1.00 92.38 112 SER A C 1
ATOM 871 O O . SER A 1 112 ? -0.682 2.885 -9.158 1.00 92.38 112 SER A O 1
ATOM 873 N N . ALA A 1 113 ? -0.846 2.287 -11.320 1.00 93.75 113 ALA A N 1
ATOM 874 C CA . ALA A 1 113 ? -2.155 1.655 -11.186 1.00 93.75 113 ALA A CA 1
ATOM 875 C C . ALA A 1 113 ? -2.111 0.447 -10.240 1.00 93.75 113 ALA A C 1
ATOM 877 O O . ALA A 1 113 ? -3.025 0.277 -9.430 1.00 93.75 113 ALA A O 1
ATOM 878 N N . TRP A 1 114 ? -1.047 -0.356 -10.304 1.00 94.62 114 TRP A N 1
ATOM 879 C CA . TRP A 1 114 ? -0.849 -1.464 -9.377 1.00 94.62 114 TRP A CA 1
ATOM 880 C C . TRP A 1 114 ? -0.722 -0.990 -7.934 1.00 94.62 114 TRP A C 1
ATOM 882 O O . TRP A 1 114 ? -1.439 -1.494 -7.073 1.00 94.62 114 TRP A O 1
ATOM 892 N N . HIS A 1 115 ? 0.097 0.026 -7.665 1.00 95.25 115 HIS A N 1
ATOM 893 C CA . HIS A 1 115 ? 0.275 0.519 -6.301 1.00 95.25 115 HIS A CA 1
ATOM 894 C C . HIS A 1 115 ? -1.004 1.126 -5.704 1.00 95.25 115 HIS A C 1
ATOM 896 O O . HIS A 1 115 ? -1.191 1.072 -4.490 1.00 95.25 115 HIS A O 1
ATOM 902 N N . VAL A 1 116 ? -1.945 1.627 -6.518 1.00 97.25 116 VAL A N 1
ATOM 903 C CA . VAL A 1 116 ? -3.296 1.975 -6.029 1.00 97.25 116 VAL A CA 1
ATOM 904 C C . VAL A 1 116 ? -4.012 0.752 -5.459 1.00 97.25 116 VAL A C 1
ATOM 906 O O . VAL A 1 116 ? -4.658 0.837 -4.414 1.00 97.25 116 VAL A O 1
ATOM 909 N N . VAL A 1 117 ? -3.921 -0.383 -6.152 1.00 97.38 117 VAL A N 1
ATOM 910 C CA . VAL A 1 117 ? -4.559 -1.637 -5.741 1.00 97.38 117 VAL A CA 1
ATOM 911 C C . VAL A 1 117 ? -3.828 -2.240 -4.547 1.00 97.38 117 VAL A C 1
ATOM 913 O O . VAL A 1 117 ? -4.471 -2.547 -3.547 1.00 97.38 117 VAL A O 1
ATOM 916 N N . GLU A 1 118 ? -2.507 -2.373 -4.627 1.00 97.62 118 GLU A N 1
ATOM 917 C CA . GLU A 1 118 ? -1.658 -2.946 -3.583 1.00 97.62 118 GLU A CA 1
ATOM 918 C C . GLU A 1 118 ? -1.811 -2.194 -2.262 1.00 97.62 118 GLU A C 1
ATOM 920 O O . GLU A 1 118 ? -2.215 -2.783 -1.254 1.00 97.62 118 GLU A O 1
ATOM 925 N N . GLU A 1 119 ? -1.592 -0.878 -2.275 1.00 98.12 119 GLU A N 1
ATOM 926 C CA . GLU A 1 119 ? -1.713 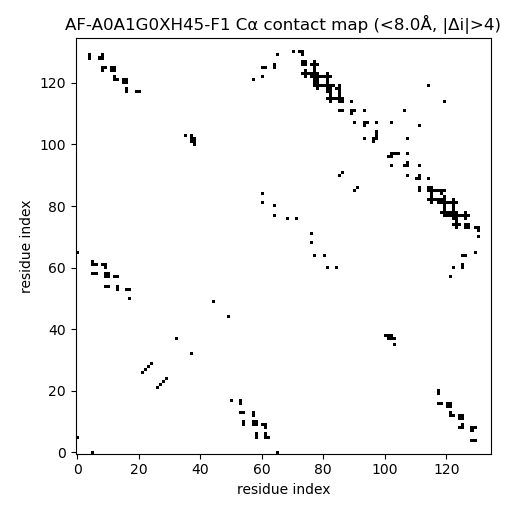-0.075 -1.063 1.00 98.12 119 GLU A CA 1
ATOM 927 C C . GLU A 1 119 ? -3.169 0.082 -0.641 1.00 98.12 119 GLU A C 1
ATOM 929 O O . GLU A 1 119 ? -3.459 0.128 0.553 1.00 98.12 119 GLU A O 1
ATOM 934 N N . GLY A 1 120 ? -4.118 0.065 -1.582 1.00 98.19 120 GLY A N 1
ATOM 935 C CA . GLY A 1 120 ? -5.545 -0.048 -1.286 1.00 98.19 120 GLY A CA 1
ATOM 936 C C . GLY A 1 120 ? -5.868 -1.293 -0.454 1.00 98.19 120 GLY A C 1
ATOM 937 O O . GLY A 1 120 ? -6.558 -1.197 0.564 1.00 98.19 120 GLY A O 1
ATOM 938 N N . VAL A 1 121 ? -5.332 -2.457 -0.828 1.00 98.50 121 VAL A N 1
ATOM 939 C CA . VAL A 1 121 ? -5.484 -3.701 -0.059 1.00 98.50 121 VAL A CA 1
ATOM 940 C C . VAL A 1 121 ? -4.766 -3.602 1.290 1.00 98.50 121 VAL A C 1
ATOM 942 O O . VAL A 1 121 ? -5.358 -3.958 2.312 1.00 98.50 121 VAL A O 1
ATOM 945 N N . GLY A 1 122 ? -3.552 -3.046 1.339 1.00 98.38 122 GLY A N 1
ATOM 946 C CA . GLY A 1 122 ? -2.851 -2.758 2.597 1.00 98.38 122 GLY A CA 1
ATOM 947 C C . GLY A 1 122 ? -3.677 -1.872 3.538 1.00 98.38 122 GLY A C 1
ATOM 948 O O . GLY A 1 122 ? -3.832 -2.162 4.727 1.00 98.38 122 GLY A O 1
ATOM 949 N N . GLY A 1 123 ? -4.316 -0.841 2.991 1.00 98.12 123 GLY A N 1
ATOM 950 C CA . GLY A 1 123 ? -5.234 0.041 3.699 1.00 98.12 123 GLY A CA 1
ATOM 951 C C . GLY A 1 123 ? -6.481 -0.675 4.220 1.00 98.12 123 GLY A C 1
ATOM 952 O O . GLY A 1 123 ? -6.896 -0.408 5.348 1.00 98.12 123 GLY A O 1
ATOM 953 N N . ILE A 1 124 ? -7.060 -1.621 3.466 1.00 98.38 124 ILE A N 1
ATOM 954 C CA . ILE A 1 124 ? -8.156 -2.484 3.955 1.00 98.38 124 ILE A CA 1
ATOM 955 C C . ILE A 1 124 ? -7.703 -3.269 5.186 1.00 98.38 124 ILE A C 1
ATOM 957 O O . ILE A 1 124 ? -8.419 -3.295 6.188 1.00 98.38 124 ILE A O 1
ATOM 961 N N . VAL A 1 125 ? -6.520 -3.887 5.135 1.00 98.19 125 VAL A N 1
ATOM 962 C CA . VAL A 1 125 ? -5.972 -4.672 6.252 1.00 98.19 125 VAL A CA 1
ATOM 963 C C . VAL A 1 125 ? -5.824 -3.800 7.500 1.00 98.19 125 VAL A C 1
ATOM 965 O O . VAL A 1 125 ? -6.320 -4.161 8.570 1.00 98.19 125 VAL A O 1
ATOM 968 N N . ILE A 1 126 ? -5.231 -2.612 7.356 1.00 97.88 126 ILE A N 1
ATOM 969 C CA . ILE A 1 126 ? -5.115 -1.628 8.441 1.00 97.88 126 ILE A CA 1
ATOM 970 C C . ILE A 1 126 ? -6.504 -1.247 8.967 1.00 97.88 126 ILE A C 1
ATOM 972 O O . ILE A 1 126 ? -6.751 -1.280 10.177 1.00 97.88 126 ILE A O 1
ATOM 976 N N . GLY A 1 127 ? -7.432 -0.934 8.063 1.00 96.69 127 GLY A N 1
ATOM 977 C CA . GLY A 1 127 ? -8.802 -0.564 8.388 1.00 96.69 127 GLY A CA 1
ATOM 978 C C . GLY A 1 127 ? -9.512 -1.625 9.218 1.00 96.69 127 GLY A C 1
ATOM 979 O O . GLY A 1 127 ? -10.094 -1.296 10.249 1.00 96.69 127 GLY A O 1
ATOM 980 N N . LEU A 1 128 ? -9.409 -2.899 8.843 1.00 96.00 128 LEU A N 1
ATOM 981 C CA . LEU A 1 128 ? -9.999 -4.016 9.585 1.00 96.00 128 LEU A CA 1
ATOM 982 C C . LEU A 1 128 ? -9.416 -4.153 11.000 1.00 96.00 128 LEU A C 1
ATOM 984 O O . LEU A 1 128 ? -10.169 -4.361 11.955 1.00 96.00 128 LEU A O 1
ATOM 988 N N . VAL A 1 129 ? -8.105 -3.967 11.174 1.00 95.38 129 VAL A N 1
ATOM 989 C CA . VAL A 1 129 ? -7.468 -4.027 12.503 1.00 95.38 129 VAL A CA 1
ATOM 990 C C . VAL A 1 129 ? -7.940 -2.883 13.409 1.00 95.38 129 VAL A C 1
ATOM 992 O O . VAL A 1 129 ? -8.186 -3.088 14.600 1.00 95.38 129 VAL A O 1
ATOM 995 N N . TYR A 1 130 ? -8.112 -1.676 12.868 1.00 93.06 130 TYR A N 1
ATOM 996 C CA . TYR A 1 130 ? -8.598 -0.533 13.648 1.00 93.06 130 TYR A CA 1
ATOM 997 C C . TYR A 1 130 ? -10.121 -0.534 13.855 1.00 93.06 130 TYR A C 1
ATOM 999 O O . TYR A 1 130 ? -10.592 -0.132 14.919 1.00 93.06 130 TYR A O 1
ATOM 1007 N N . GLY A 1 131 ? -10.891 -0.999 12.872 1.00 86.44 131 GLY A N 1
ATOM 1008 C CA . GLY A 1 131 ? -12.355 -0.985 12.870 1.00 86.44 131 GLY A CA 1
ATOM 1009 C C . GLY A 1 131 ? -13.015 -2.103 13.681 1.00 86.44 131 GLY A C 1
ATOM 1010 O O . GLY A 1 131 ? -14.172 -1.967 14.063 1.00 86.44 131 GLY A O 1
ATOM 1011 N N . THR A 1 132 ? -12.294 -3.183 13.992 1.00 71.38 132 THR A N 1
ATOM 1012 C CA . THR A 1 132 ? -12.788 -4.296 14.831 1.00 71.38 132 THR A CA 1
ATOM 1013 C C . THR A 1 132 ? -12.859 -3.956 16.322 1.00 71.38 132 THR A C 1
ATOM 1015 O O . THR A 1 132 ? -13.465 -4.690 17.102 1.00 71.38 132 THR A O 1
ATOM 1018 N N . SER A 1 133 ? -12.297 -2.824 16.749 1.00 56.09 133 SER A N 1
ATOM 1019 C CA . SER A 1 133 ? -12.472 -2.342 18.115 1.00 56.09 133 SER A CA 1
ATOM 1020 C C . SER A 1 133 ? -13.745 -1.524 18.242 1.00 56.09 133 SER A C 1
ATOM 1022 O O . SER A 1 133 ? -13.808 -0.402 17.741 1.00 56.09 133 SER A O 1
ATOM 1024 N N . LYS A 1 134 ? -14.716 -2.022 19.012 1.00 48.25 134 LYS A N 1
ATOM 1025 C CA . LYS A 1 134 ? -15.708 -1.131 19.627 1.00 48.25 134 LYS A CA 1
ATOM 1026 C C . LYS A 1 134 ? -14.963 -0.027 20.402 1.00 48.25 134 LYS A C 1
ATOM 1028 O O . LYS A 1 134 ? -13.899 -0.300 20.973 1.00 48.25 134 LYS A O 1
ATOM 1033 N N . LYS A 1 135 ? -15.475 1.205 20.296 1.00 44.75 135 LYS A N 1
ATOM 1034 C CA . LYS A 1 135 ? -15.064 2.350 21.122 1.00 44.75 135 LYS A CA 1
ATOM 1035 C C . LYS A 1 135 ? -15.202 2.003 22.597 1.00 44.75 135 LYS A C 1
ATOM 1037 O O . LYS A 1 135 ? -16.195 1.316 22.922 1.00 44.75 135 LYS A O 1
#

pLDDT: mean 90.68, std 9.91, range [44.75, 98.56]

Foldseek 3Di:
DDPVLLVQLLVQLLVQLVVLVCCCCVPPCVVVCVVQVLVPDDPDDPVVVVSVVSSVLSSVLSVCLVVPDPDDQLLVSLLVSQLVSLQVPQLVVQVVSVVPGSRDPVCSVVSSVSSSVSRSVSSSSSSCSVRPDDD

Secondary structure (DSSP, 8-state):
--HHHHHHHHHHHHHHHHHHHHIIIIIISHHHHHHTT-TT--SS--HHHHHHHHHHHHHHHHHHHHHH--SS-HHHHHHHHHHHHHHHHHHHHHHHHHHHS---HHHHHHHHHHHHHHHHHHHHHHHHHHHTS--

Solvent-accessible surface area (backbone atoms only — not comparable to full-atom values): 7021 Å² total; per-residue (Å²): 134,60,65,71,54,37,52,49,18,15,52,54,15,29,56,53,34,51,53,51,48,49,47,41,57,60,70,69,37,39,64,56,49,68,77,49,62,45,85,82,66,62,96,67,78,61,58,69,60,52,53,50,51,48,46,50,52,28,40,52,48,34,64,49,49,69,78,73,61,85,78,78,60,29,52,61,54,11,25,55,52,14,25,50,49,18,41,66,58,42,37,60,52,37,52,49,39,41,75,75,44,69,40,50,71,67,52,36,54,54,52,25,56,45,31,24,52,44,31,11,52,25,19,23,47,27,21,46,57,62,57,72,54,80,129

Sequence (135 aa):
MNTKKMLLACLAAFVVTFLLSGLWHIVLLGDFYKANDVALARAEPNMLFVILGQLILTFLMAVVYPMGYKGGSPVKEGFRFGAIIGLIWLLPWSVMMHGLWNYPLAGVIVDSAWHVVEEGVGGIVIGLVYGTSKK

Mean predicted aligned error: 4.3 Å